Protein AF-A0A164UHR4-F1 (afdb_monomer)

Solvent-accessible surface area (backbone atoms only — not comparable to full-atom values): 4230 Å² total; per-residue (Å²): 136,86,90,68,83,89,74,88,86,79,86,85,88,56,77,78,64,68,73,48,46,76,30,95,78,49,41,34,46,81,48,73,62,86,97,40,82,44,81,40,73,80,58,93,79,59,91,88,60,85,64,23,32,59,84,67,93,76,135

InterPro domains:
  IPR001214 SET domain [PF00856] (18-56)
  IPR046341 SET domain superfamily [G3DSA:2.170.270.10] (1-55)
  IPR046341 SET domain superfamily [SSF82199] (7-58)
  IPR052097 SET and MYND domain-containing protein [PTHR46165] (4-58)

Radius of gyration: 12.59 Å; Cα contacts (8 Å, |Δi|>4): 61; chains: 1; bounding box: 36×23×28 Å

Nearest PDB structures (foldseek):
  1mvf-assembly2_D  TM=4.261E-01  e=1.632E+00  Escherichia coli
  2k1n-assembly1_C  TM=3.052E-01  e=3.164E+00  Bacillus subtilis
  1yfb-assembly1_A  TM=3.246E-01  e=7.989E+00  Bacillus subtilis

Sequence (59 aa):
MRTAEDERIAFAIYPSAYLINCSCDQTVDNSFQGNKLIVRAICDILQGNQVFNCYGPHW

pLDDT: mean 89.34, std 14.63, range [37.31, 97.88]

Structure (mmCIF, N/CA/C/O backbone):
data_AF-A0A164UHR4-F1
#
_entry.id   AF-A0A164UHR4-F1
#
loop_
_atom_site.group_PDB
_atom_site.id
_atom_site.type_symbol
_atom_site.label_atom_id
_atom_site.label_alt_id
_atom_site.label_comp_id
_atom_site.label_asym_id
_atom_site.label_entity_id
_atom_site.label_seq_id
_atom_site.pdbx_PDB_ins_code
_atom_site.Cartn_x
_atom_site.Cartn_y
_atom_site.Cartn_z
_atom_site.occupancy
_atom_site.B_iso_or_equiv
_atom_site.auth_seq_id
_atom_site.auth_comp_id
_atom_site.auth_asym_id
_atom_site.auth_atom_id
_atom_site.pdbx_PDB_model_num
ATOM 1 N N . MET A 1 1 ? 18.039 6.658 10.204 1.00 37.31 1 MET A N 1
ATOM 2 C CA . MET A 1 1 ? 18.698 7.248 9.023 1.00 37.31 1 MET A CA 1
ATOM 3 C C . MET A 1 1 ? 18.611 6.226 7.894 1.00 37.31 1 MET A C 1
ATOM 5 O O . MET A 1 1 ? 19.331 5.238 7.944 1.00 37.31 1 MET A O 1
ATOM 9 N N . ARG A 1 2 ? 17.644 6.358 6.973 1.00 44.47 2 ARG A N 1
ATOM 10 C CA . ARG A 1 2 ? 17.633 5.593 5.714 1.00 44.47 2 ARG A CA 1
ATOM 11 C C . ARG A 1 2 ? 18.296 6.496 4.676 1.00 44.47 2 ARG A C 1
ATOM 13 O O . ARG A 1 2 ? 17.761 7.550 4.375 1.00 44.47 2 ARG A O 1
ATOM 20 N N . THR A 1 3 ? 19.492 6.133 4.234 1.00 48.25 3 THR A N 1
ATOM 21 C CA . THR A 1 3 ? 20.279 6.850 3.217 1.00 48.25 3 THR A CA 1
ATOM 22 C C . THR A 1 3 ? 20.356 5.992 1.962 1.00 48.25 3 THR A C 1
ATOM 24 O O . THR A 1 3 ? 21.409 5.460 1.623 1.00 48.25 3 THR A O 1
ATOM 27 N N . ALA A 1 4 ? 19.210 5.797 1.325 1.00 60.00 4 ALA A N 1
ATOM 28 C CA . ALA A 1 4 ? 19.114 5.306 -0.039 1.00 60.00 4 ALA A CA 1
ATOM 29 C C . ALA A 1 4 ? 18.012 6.139 -0.690 1.00 60.00 4 ALA A C 1
ATOM 31 O O . ALA A 1 4 ? 16.903 6.185 -0.161 1.00 60.00 4 ALA A O 1
ATOM 32 N N . GLU A 1 5 ? 18.342 6.861 -1.757 1.00 64.75 5 GLU A N 1
ATOM 33 C CA . GLU A 1 5 ? 17.330 7.481 -2.609 1.00 64.75 5 GLU A CA 1
ATOM 34 C C . GLU A 1 5 ? 16.431 6.368 -3.166 1.00 64.75 5 GLU A C 1
ATOM 36 O O . GLU A 1 5 ? 16.929 5.351 -3.655 1.00 64.75 5 GLU A O 1
ATOM 41 N N . ASP A 1 6 ? 15.113 6.531 -3.039 1.00 74.56 6 ASP A N 1
ATOM 42 C CA . ASP A 1 6 ? 14.130 5.603 -3.600 1.00 74.56 6 ASP A CA 1
ATOM 43 C C . ASP A 1 6 ? 14.182 5.711 -5.136 1.00 74.56 6 ASP A C 1
ATOM 45 O O . ASP A 1 6 ? 13.583 6.596 -5.751 1.00 74.56 6 ASP A O 1
ATOM 49 N N . GLU A 1 7 ? 14.969 4.840 -5.770 1.00 86.00 7 GLU A N 1
ATOM 50 C CA . GLU A 1 7 ? 15.104 4.793 -7.224 1.00 86.00 7 GLU A CA 1
ATOM 51 C C . GLU A 1 7 ? 13.947 3.998 -7.844 1.00 86.00 7 GLU A C 1
ATOM 53 O O . GLU A 1 7 ? 13.707 2.823 -7.547 1.00 86.00 7 GLU A O 1
ATOM 58 N N . ARG A 1 8 ? 13.222 4.631 -8.769 1.00 87.69 8 ARG A N 1
ATOM 59 C CA . ARG A 1 8 ? 12.143 3.971 -9.506 1.00 87.69 8 ARG A CA 1
ATOM 60 C C . ARG A 1 8 ? 12.711 3.016 -10.562 1.00 87.69 8 ARG A C 1
ATOM 62 O O . ARG A 1 8 ? 13.044 3.444 -11.662 1.00 87.69 8 ARG A O 1
ATOM 69 N N . ILE A 1 9 ? 12.713 1.716 -10.273 1.00 93.44 9 ILE A N 1
ATOM 70 C CA . ILE A 1 9 ? 13.238 0.683 -11.191 1.00 93.44 9 ILE A CA 1
ATOM 71 C C . ILE A 1 9 ? 12.188 0.035 -12.115 1.00 93.44 9 ILE A C 1
ATOM 73 O O . ILE A 1 9 ? 12.546 -0.581 -13.116 1.00 93.44 9 ILE A O 1
ATOM 77 N N . ALA A 1 10 ? 10.894 0.116 -11.780 1.00 93.94 10 ALA A N 1
ATOM 78 C CA . ALA A 1 10 ? 9.829 -0.586 -12.504 1.00 93.94 10 ALA A CA 1
ATOM 79 C C . ALA A 1 10 ? 8.429 0.014 -12.267 1.00 93.94 10 ALA A C 1
ATOM 81 O O . ALA A 1 10 ? 8.223 0.868 -11.402 1.00 93.94 10 ALA A O 1
ATOM 82 N N . PHE A 1 11 ? 7.452 -0.486 -13.032 1.00 93.81 11 PHE A N 1
ATOM 83 C CA . PHE A 1 11 ? 6.020 -0.234 -12.858 1.00 93.81 11 PHE A CA 1
ATOM 84 C C . PHE A 1 11 ? 5.284 -1.558 -12.633 1.00 93.81 11 PHE A C 1
ATOM 86 O O . PHE A 1 11 ? 5.635 -2.577 -13.224 1.00 93.81 11 PHE A O 1
ATOM 93 N N . ALA A 1 12 ? 4.243 -1.534 -11.804 1.00 94.69 12 ALA A N 1
ATOM 94 C CA . ALA A 1 12 ? 3.396 -2.688 -11.529 1.00 94.69 12 ALA A CA 1
ATOM 95 C C . ALA A 1 12 ? 1.951 -2.240 -11.281 1.00 94.69 12 ALA A C 1
ATOM 97 O O . ALA A 1 12 ? 1.703 -1.102 -10.884 1.00 94.69 12 ALA A O 1
ATOM 98 N N . ILE A 1 13 ? 1.003 -3.148 -11.511 1.00 96.69 13 ILE A N 1
ATOM 99 C CA . ILE A 1 13 ? -0.423 -2.924 -11.265 1.00 96.69 13 ILE A CA 1
ATOM 100 C C . ILE A 1 13 ? -0.842 -3.803 -10.087 1.00 96.69 13 ILE A C 1
ATOM 102 O O . ILE A 1 13 ? -0.741 -5.026 -10.159 1.00 96.69 13 ILE A O 1
ATOM 106 N N . TYR A 1 14 ? -1.347 -3.175 -9.025 1.00 96.56 14 TYR A N 1
ATOM 107 C CA . TYR A 1 14 ? -1.897 -3.846 -7.845 1.00 96.56 14 TYR A CA 1
ATOM 108 C C . TYR A 1 14 ? -3.371 -3.443 -7.686 1.00 96.56 14 TYR A C 1
ATOM 110 O O . TYR A 1 14 ? -3.653 -2.440 -7.029 1.00 96.56 14 TYR A O 1
ATOM 118 N N . PRO A 1 15 ? -4.330 -4.186 -8.277 1.00 97.19 15 PRO A N 1
ATOM 119 C CA . PRO A 1 15 ? -5.739 -3.782 -8.304 1.00 97.19 15 PRO A CA 1
ATOM 120 C C . PRO A 1 15 ? -6.331 -3.501 -6.918 1.00 97.19 15 PRO A C 1
ATOM 12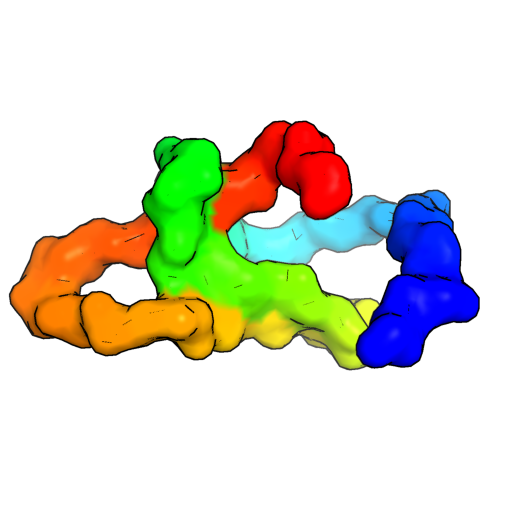2 O O . PRO A 1 15 ? -7.092 -2.555 -6.751 1.00 97.19 15 PRO A O 1
ATOM 125 N N . SER A 1 16 ? -5.930 -4.267 -5.900 1.00 96.69 16 SER A N 1
ATOM 126 C CA . SER A 1 16 ? -6.385 -4.061 -4.520 1.00 96.69 16 SER A CA 1
ATOM 127 C C . SER A 1 16 ? -5.903 -2.739 -3.917 1.00 96.69 16 SER A C 1
ATOM 129 O O . SER A 1 16 ? -6.629 -2.134 -3.137 1.00 96.69 16 SER A O 1
ATOM 131 N N . ALA A 1 17 ? -4.710 -2.264 -4.286 1.00 94.81 17 ALA A N 1
ATOM 132 C CA . ALA A 1 17 ? -4.179 -0.993 -3.792 1.00 94.81 17 ALA A CA 1
ATOM 133 C C . ALA A 1 17 ? -4.842 0.219 -4.460 1.00 94.81 17 ALA A C 1
ATOM 135 O O . ALA A 1 17 ? -4.865 1.296 -3.878 1.00 94.81 17 ALA A O 1
ATOM 136 N N . TYR A 1 18 ? -5.436 0.037 -5.644 1.00 92.25 18 TYR A N 1
ATOM 137 C CA . TYR A 1 18 ? -6.170 1.091 -6.348 1.00 92.25 18 TYR A CA 1
ATOM 138 C C . TYR A 1 18 ? -7.465 1.513 -5.631 1.00 92.25 18 TYR A C 1
ATOM 140 O O . TYR A 1 18 ? -8.008 2.576 -5.908 1.00 92.25 18 TYR A O 1
ATOM 148 N N . LEU A 1 19 ? -7.957 0.694 -4.695 1.00 96.12 19 LEU A N 1
ATOM 149 C CA . LEU A 1 19 ? -9.128 1.007 -3.869 1.00 96.12 19 LEU A CA 1
ATOM 150 C C . LEU A 1 19 ? -8.822 2.015 -2.749 1.00 96.12 19 LEU A C 1
ATOM 152 O O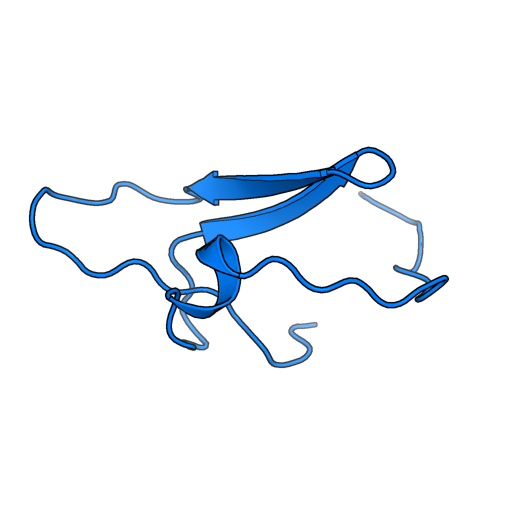 . LEU A 1 19 ? -9.744 2.532 -2.120 1.00 96.12 19 LEU A O 1
ATOM 156 N N . ILE A 1 20 ? -7.541 2.255 -2.464 1.00 97.06 20 ILE A N 1
ATOM 157 C CA . ILE A 1 20 ? -7.095 3.164 -1.410 1.00 97.06 20 ILE A CA 1
ATOM 158 C C . ILE A 1 20 ? -7.156 4.585 -1.972 1.00 97.06 20 ILE A C 1
ATOM 160 O O . ILE A 1 20 ? -6.683 4.836 -3.073 1.00 97.06 20 ILE A O 1
ATOM 164 N N . ASN A 1 21 ? -7.753 5.526 -1.245 1.00 97.12 21 ASN A N 1
ATOM 165 C CA . ASN A 1 21 ? -7.812 6.916 -1.698 1.00 97.12 21 ASN A CA 1
ATOM 166 C C . ASN A 1 21 ? -6.564 7.701 -1.276 1.00 97.12 21 ASN A C 1
ATOM 168 O O . ASN A 1 21 ? -5.809 7.283 -0.396 1.00 97.12 21 ASN A O 1
ATOM 172 N N . CYS A 1 22 ? -6.361 8.859 -1.905 1.00 94.75 22 CYS A N 1
ATOM 173 C CA . CYS A 1 22 ? -5.245 9.747 -1.600 1.00 94.75 22 CYS A CA 1
ATOM 174 C C . CYS A 1 22 ? -5.572 10.706 -0.446 1.00 94.75 22 CYS A C 1
ATOM 176 O O . CYS A 1 22 ? -6.629 11.336 -0.451 1.00 94.75 22 CYS A O 1
ATOM 178 N N . SER A 1 23 ? -4.628 10.878 0.480 1.00 95.56 23 SER A N 1
ATOM 179 C CA . SER A 1 23 ? -4.579 11.970 1.463 1.00 95.56 23 SER A CA 1
ATOM 180 C C . SER A 1 23 ? -3.118 12.349 1.722 1.00 95.56 23 SER A C 1
ATOM 182 O O . SER A 1 23 ? -2.260 11.469 1.743 1.00 95.56 23 SER A O 1
ATOM 184 N N . CYS A 1 24 ? -2.828 13.636 1.941 1.00 92.31 24 CYS A N 1
ATOM 185 C CA . CYS A 1 24 ? -1.497 14.074 2.391 1.00 92.31 24 CYS A CA 1
ATOM 186 C C . CYS A 1 24 ? -1.224 13.687 3.856 1.00 92.31 24 CYS A C 1
ATOM 188 O O . CYS A 1 24 ? -0.070 13.593 4.261 1.00 92.31 24 CYS A O 1
ATOM 190 N N . ASP A 1 25 ? -2.283 13.452 4.636 1.00 93.50 25 ASP A N 1
ATOM 191 C CA . ASP A 1 25 ? -2.228 12.834 5.961 1.00 93.50 25 ASP A CA 1
ATOM 192 C C . ASP A 1 25 ? -2.643 11.362 5.812 1.00 93.50 25 ASP A C 1
ATOM 194 O O . ASP A 1 25 ? -3.833 11.031 5.786 1.00 93.50 25 ASP A O 1
ATOM 198 N N . GLN A 1 26 ? -1.662 10.500 5.531 1.00 95.56 26 GLN A N 1
ATOM 199 C CA . GLN A 1 26 ? -1.887 9.097 5.175 1.00 95.56 26 GLN A CA 1
ATOM 200 C C . GLN A 1 26 ? -2.062 8.213 6.417 1.00 95.56 26 GLN A C 1
ATOM 202 O O . GLN A 1 26 ? -1.424 8.423 7.444 1.00 95.56 26 GLN A O 1
ATOM 207 N N . THR A 1 27 ? -2.872 7.160 6.308 1.00 97.88 27 THR A N 1
ATOM 208 C CA . THR A 1 27 ? -3.046 6.165 7.384 1.00 97.88 27 THR A CA 1
ATOM 209 C C . THR A 1 27 ? -2.209 4.909 7.158 1.00 97.88 27 THR A C 1
ATOM 211 O O . THR A 1 27 ? -1.959 4.143 8.090 1.00 97.88 27 THR A O 1
ATOM 214 N N . VAL A 1 28 ? -1.805 4.664 5.908 1.00 97.12 28 VAL A N 1
ATOM 215 C CA . VAL A 1 28 ? -0.933 3.554 5.519 1.00 97.12 28 VAL A CA 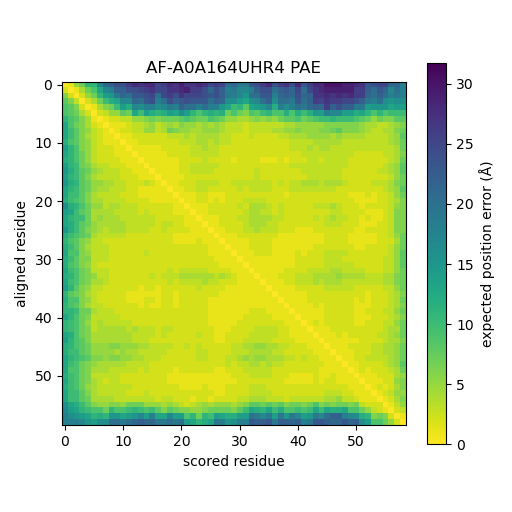1
ATOM 216 C C . VAL A 1 28 ? 0.293 4.053 4.767 1.00 97.12 28 VAL A C 1
ATOM 218 O O . VAL A 1 28 ? 0.240 5.085 4.108 1.00 97.12 28 VAL A O 1
ATOM 221 N N . ASP A 1 29 ? 1.370 3.281 4.860 1.00 94.88 29 ASP A N 1
ATOM 222 C CA . ASP A 1 29 ? 2.597 3.431 4.087 1.00 94.88 29 ASP A CA 1
ATOM 223 C C . ASP A 1 29 ? 2.816 2.201 3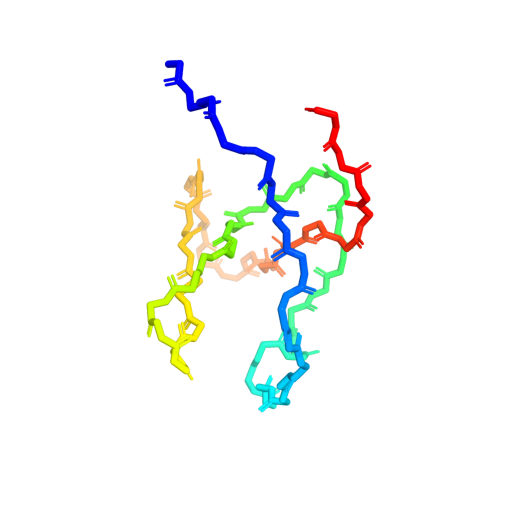.196 1.00 94.88 29 ASP A C 1
ATOM 225 O O . ASP A 1 29 ? 2.517 1.061 3.586 1.00 94.88 29 ASP A O 1
ATOM 229 N N . ASN A 1 30 ? 3.343 2.444 1.998 1.00 93.88 30 ASN A N 1
ATOM 230 C CA . ASN A 1 30 ? 3.584 1.431 0.983 1.00 93.88 30 ASN A CA 1
ATOM 231 C C . ASN A 1 30 ? 5.077 1.121 0.877 1.00 93.88 30 ASN A C 1
ATOM 233 O O . ASN A 1 30 ? 5.901 2.004 0.673 1.00 93.88 30 ASN A O 1
ATOM 237 N N . SER A 1 31 ? 5.422 -0.162 0.917 1.00 93.12 31 SER A N 1
ATOM 238 C CA . SER A 1 31 ? 6.787 -0.639 0.673 1.00 93.12 31 SER A CA 1
ATOM 239 C C . SER A 1 31 ? 6.782 -1.845 -0.254 1.00 93.12 31 SER A C 1
ATOM 241 O O . SER A 1 31 ? 5.763 -2.519 -0.412 1.00 93.12 31 SER A O 1
ATOM 243 N N . PHE A 1 32 ? 7.923 -2.138 -0.869 1.00 93.75 32 PHE A N 1
ATOM 244 C CA . PHE A 1 32 ? 8.046 -3.234 -1.824 1.00 93.75 32 PHE A CA 1
ATOM 245 C C . PHE A 1 32 ? 8.981 -4.327 -1.303 1.00 93.75 32 PHE A C 1
ATOM 247 O O . PHE A 1 32 ? 10.062 -4.054 -0.786 1.00 93.75 32 PHE A O 1
ATOM 254 N N . GLN A 1 33 ? 8.568 -5.585 -1.464 1.00 94.19 33 GLN A N 1
ATOM 255 C CA . GLN A 1 33 ? 9.424 -6.7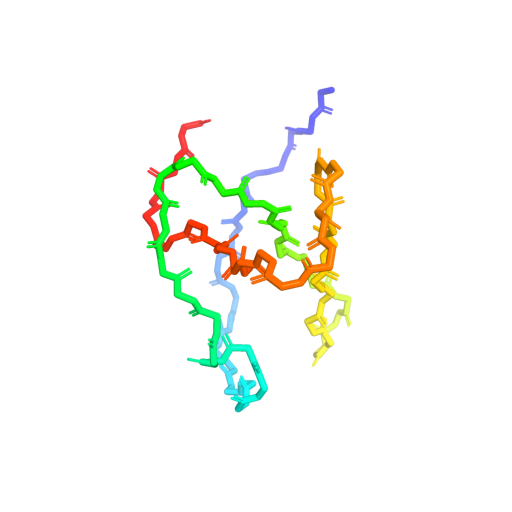63 -1.303 1.00 94.19 33 GLN A CA 1
ATOM 256 C C . GLN A 1 33 ? 9.412 -7.554 -2.612 1.00 94.19 33 GLN A C 1
ATOM 258 O O . GLN A 1 33 ? 8.528 -8.380 -2.853 1.00 94.19 33 GLN A O 1
ATOM 263 N N . GLY A 1 34 ? 10.369 -7.254 -3.494 1.00 92.94 34 GLY A N 1
ATOM 264 C CA . GLY A 1 34 ? 10.350 -7.744 -4.872 1.00 92.94 34 GLY A CA 1
ATOM 265 C C . GLY A 1 34 ? 9.108 -7.239 -5.613 1.00 92.94 34 GLY A C 1
ATOM 266 O O . GLY A 1 34 ? 8.875 -6.038 -5.689 1.00 92.94 34 GLY A O 1
ATOM 267 N N . ASN A 1 35 ? 8.284 -8.158 -6.120 1.00 94.75 35 ASN A N 1
ATOM 268 C CA . ASN A 1 35 ? 7.023 -7.858 -6.812 1.00 94.75 35 ASN A CA 1
ATOM 269 C C . ASN A 1 35 ? 5.794 -7.812 -5.882 1.00 94.75 35 ASN A C 1
ATOM 271 O O . ASN A 1 35 ? 4.661 -7.897 -6.358 1.00 94.75 35 ASN A O 1
ATOM 275 N N . LYS A 1 36 ? 5.998 -7.747 -4.562 1.00 96.50 36 LYS A N 1
ATOM 276 C CA . LYS A 1 36 ? 4.919 -7.652 -3.575 1.00 96.50 36 LYS A CA 1
ATOM 277 C C . LYS A 1 36 ? 4.848 -6.240 -3.016 1.00 96.50 36 LYS A C 1
ATOM 279 O O . LYS A 1 36 ? 5.826 -5.753 -2.452 1.00 96.50 36 LYS A O 1
ATOM 284 N N . LEU A 1 37 ? 3.670 -5.633 -3.118 1.00 96.69 37 LEU A N 1
ATOM 2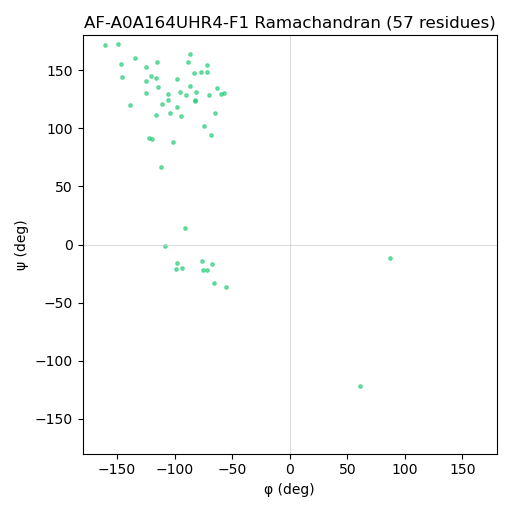85 C CA . LEU A 1 37 ? 3.327 -4.411 -2.404 1.00 96.69 37 LEU A CA 1
ATOM 286 C C . LEU A 1 37 ? 2.894 -4.756 -0.974 1.00 96.69 37 LEU A C 1
ATOM 288 O O . LEU A 1 37 ? 1.968 -5.541 -0.768 1.00 96.69 37 LEU A O 1
ATOM 292 N N . ILE A 1 38 ? 3.566 -4.160 0.003 1.00 97.19 38 ILE A N 1
ATOM 293 C CA . ILE A 1 38 ? 3.248 -4.249 1.424 1.00 97.19 38 ILE A CA 1
ATOM 294 C C . ILE A 1 38 ? 2.586 -2.938 1.838 1.00 97.19 38 ILE A C 1
ATOM 296 O O . ILE A 1 38 ? 3.243 -1.899 1.860 1.00 97.19 38 ILE A O 1
ATOM 300 N N . VAL A 1 39 ? 1.302 -3.010 2.188 1.00 96.88 39 VAL A N 1
ATOM 301 C CA . VAL A 1 39 ? 0.523 -1.893 2.739 1.00 96.88 39 VAL A CA 1
ATOM 302 C C . VAL A 1 39 ? 0.500 -2.035 4.258 1.00 96.88 39 VAL A C 1
ATOM 304 O O . VAL A 1 39 ? 0.020 -3.048 4.774 1.00 96.88 39 VAL A O 1
ATOM 307 N N . ARG A 1 40 ? 1.040 -1.055 4.985 1.00 97.31 40 ARG A N 1
ATOM 308 C CA . ARG A 1 40 ? 1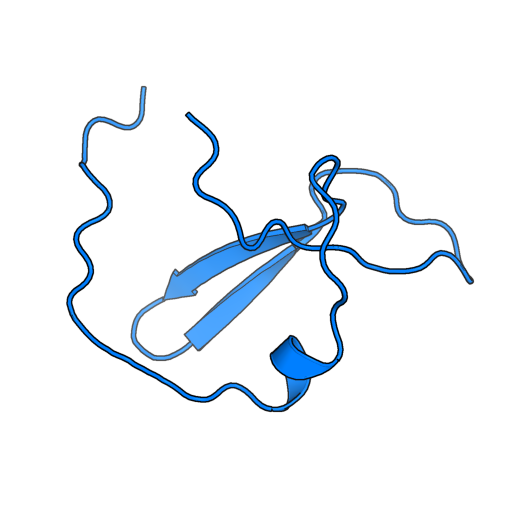.171 -1.106 6.449 1.00 97.31 40 ARG A CA 1
ATOM 309 C C . ARG A 1 40 ? 0.510 0.106 7.089 1.00 97.31 40 ARG A C 1
ATOM 311 O O . ARG A 1 40 ? 0.820 1.223 6.710 1.00 97.31 40 ARG A O 1
ATOM 318 N N . ALA A 1 41 ? -0.337 -0.107 8.095 1.00 97.62 41 ALA A N 1
ATOM 319 C CA . ALA A 1 41 ? -0.858 0.988 8.912 1.00 97.62 41 ALA A CA 1
ATOM 320 C C . ALA A 1 41 ? 0.277 1.688 9.678 1.00 97.62 41 ALA A C 1
ATOM 322 O O . ALA A 1 41 ? 1.130 1.019 10.266 1.00 97.62 41 ALA A O 1
ATOM 323 N N . ILE A 1 42 ? 0.279 3.021 9.665 1.00 97.06 42 ILE A N 1
ATOM 324 C CA . ILE A 1 42 ? 1.246 3.853 10.406 1.00 97.06 42 ILE A CA 1
ATOM 325 C C . ILE A 1 42 ? 0.618 4.562 11.612 1.00 97.06 42 ILE A C 1
ATOM 327 O O . ILE A 1 42 ? 1.309 5.251 12.358 1.00 97.06 42 ILE A O 1
ATOM 331 N N . CYS A 1 43 ? -0.683 4.367 11.812 1.00 96.25 43 CYS A N 1
ATOM 332 C CA . CYS A 1 43 ? -1.469 4.855 12.935 1.00 96.25 43 CYS A CA 1
ATOM 333 C C . CYS A 1 43 ? -2.618 3.877 13.234 1.00 96.25 43 CYS A C 1
ATOM 335 O O . CYS A 1 43 ? -2.855 2.930 12.475 1.00 96.25 43 CYS A O 1
ATOM 337 N N . ASP A 1 44 ? -3.334 4.102 14.336 1.00 97.69 44 ASP A N 1
ATOM 338 C CA . ASP A 1 44 ? -4.538 3.337 14.660 1.00 97.69 44 ASP A CA 1
ATOM 339 C C . ASP A 1 44 ? -5.682 3.693 13.698 1.00 97.69 44 ASP A C 1
ATOM 341 O O . ASP A 1 44 ? -6.029 4.862 13.521 1.00 97.69 44 ASP A O 1
ATOM 345 N N . ILE A 1 45 ? -6.304 2.675 13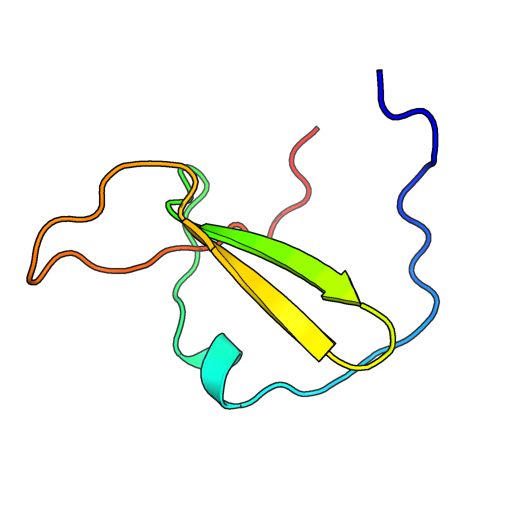.097 1.00 97.25 45 ILE A N 1
ATOM 346 C CA . ILE A 1 45 ? -7.439 2.828 12.179 1.00 97.25 45 ILE A CA 1
ATOM 347 C C . ILE A 1 45 ? -8.655 2.152 12.810 1.00 97.25 45 ILE A C 1
ATOM 349 O O . ILE A 1 45 ? -8.705 0.929 12.947 1.00 97.25 45 ILE A O 1
ATOM 353 N N . LEU A 1 46 ? -9.640 2.954 13.212 1.00 97.44 46 LEU A N 1
ATOM 354 C CA . LEU A 1 46 ? -10.877 2.451 13.806 1.00 97.44 46 LEU A CA 1
ATOM 355 C C . LEU A 1 46 ? -11.764 1.769 12.758 1.00 97.44 46 LEU A C 1
ATOM 357 O O . LEU A 1 46 ? -11.723 2.089 11.569 1.00 97.44 46 LEU A O 1
ATOM 361 N N . GLN A 1 47 ? -12.611 0.842 13.206 1.00 97.56 47 GLN A N 1
ATOM 362 C CA . GLN A 1 47 ? -13.582 0.186 12.335 1.00 97.56 47 GLN A CA 1
ATOM 363 C C . GLN A 1 47 ? -14.488 1.220 11.651 1.00 97.56 47 GLN A C 1
ATOM 365 O O . GLN A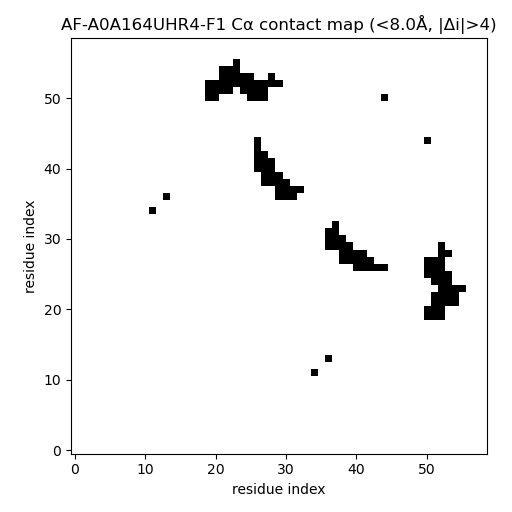 1 47 ? -15.068 2.081 12.307 1.00 97.56 47 GLN A O 1
ATOM 370 N N . GLY A 1 48 ? -14.630 1.103 10.329 1.00 97.31 48 GLY A N 1
ATOM 371 C CA . GLY A 1 48 ? -15.435 2.020 9.518 1.00 97.31 48 GLY A CA 1
ATOM 372 C C . GLY A 1 48 ? -14.681 3.260 9.031 1.00 97.31 48 GLY A C 1
ATOM 373 O O . GLY A 1 48 ? -15.177 3.928 8.125 1.00 97.31 48 GLY A O 1
ATOM 374 N N . ASN A 1 49 ? -13.480 3.540 9.551 1.00 96.81 49 ASN A N 1
ATOM 375 C CA . ASN A 1 49 ? -12.642 4.602 9.007 1.00 96.81 49 ASN A CA 1
ATOM 376 C C . ASN A 1 49 ? -12.061 4.197 7.650 1.00 96.81 49 ASN A C 1
ATOM 378 O O . ASN A 1 49 ? -11.771 3.030 7.379 1.00 96.81 49 ASN A O 1
ATOM 382 N N . GLN A 1 50 ? -11.871 5.199 6.800 1.00 96.56 50 GLN A N 1
ATOM 383 C CA . GLN A 1 50 ? -11.254 5.022 5.498 1.00 96.56 50 GLN A CA 1
ATOM 384 C C . GLN A 1 50 ? -9.734 4.885 5.618 1.00 96.56 50 GLN A C 1
ATOM 386 O O . GLN A 1 50 ? -9.103 5.481 6.487 1.00 96.56 50 GLN A O 1
ATOM 391 N N . VAL A 1 51 ? -9.159 4.105 4.705 1.00 97.75 51 VAL A N 1
ATOM 392 C CA . VAL A 1 51 ? -7.715 3.946 4.549 1.00 97.75 51 VAL A CA 1
ATOM 393 C C . VAL A 1 51 ? -7.221 4.909 3.471 1.00 97.75 51 VAL A C 1
ATOM 395 O O . VAL A 1 51 ? -7.777 4.938 2.369 1.00 97.75 51 VAL A O 1
ATOM 398 N N . PHE A 1 52 ? -6.163 5.657 3.781 1.00 97.56 52 PHE A N 1
ATOM 399 C CA . PHE A 1 52 ? -5.530 6.613 2.878 1.00 97.56 52 PHE A CA 1
ATOM 400 C C . PHE A 1 52 ? -4.039 6.344 2.695 1.00 97.56 52 PHE A C 1
ATOM 402 O O . PHE A 1 52 ? -3.333 6.062 3.664 1.00 97.56 52 PHE A O 1
ATOM 409 N N . ASN A 1 53 ? -3.568 6.513 1.463 1.00 95.56 53 ASN A N 1
ATOM 410 C CA . ASN A 1 53 ? -2.152 6.541 1.099 1.00 95.56 53 ASN A CA 1
ATOM 411 C C . ASN A 1 53 ? -1.784 7.936 0.558 1.00 95.56 53 ASN A C 1
ATOM 413 O O . ASN A 1 53 ? -2.658 8.637 0.046 1.00 95.56 53 ASN A O 1
ATOM 417 N N . CYS A 1 54 ? -0.512 8.332 0.599 1.00 93.38 54 CYS A N 1
ATOM 418 C CA . CYS A 1 54 ? -0.049 9.528 -0.107 1.00 93.38 54 CYS A CA 1
ATOM 419 C C . CYS A 1 54 ? 0.402 9.173 -1.534 1.00 93.38 54 CYS A C 1
ATOM 421 O O . CYS A 1 54 ? 1.179 8.241 -1.744 1.00 93.38 54 CYS A O 1
ATOM 423 N N . TYR A 1 55 ? -0.112 9.888 -2.542 1.00 91.38 55 TYR A N 1
ATOM 424 C CA . TYR A 1 55 ? 0.287 9.705 -3.952 1.00 91.38 55 TYR A CA 1
ATOM 425 C C . TYR A 1 55 ? 1.330 10.724 -4.413 1.00 91.38 55 TYR A C 1
ATOM 427 O O . TYR A 1 55 ? 1.935 10.552 -5.471 1.00 91.38 55 TYR A O 1
ATOM 435 N N . GLY A 1 56 ? 1.504 11.800 -3.647 1.00 84.25 56 GLY A N 1
ATOM 436 C CA . GLY A 1 56 ? 2.468 12.847 -3.939 1.00 84.25 56 GLY A CA 1
ATOM 437 C C . GLY A 1 56 ? 3.839 12.543 -3.334 1.00 84.25 56 GLY A C 1
ATOM 438 O O . GLY A 1 56 ? 3.929 11.801 -2.356 1.00 84.25 56 GLY A O 1
ATOM 439 N N . PRO A 1 57 ? 4.911 13.138 -3.876 1.00 74.62 57 PRO A N 1
ATOM 440 C CA . PRO A 1 57 ? 6.200 13.138 -3.205 1.00 74.62 57 PRO A CA 1
ATOM 441 C C . PRO A 1 57 ? 6.072 13.941 -1.903 1.00 74.62 57 PRO A C 1
ATOM 443 O O . PRO A 1 57 ? 5.827 15.146 -1.932 1.00 74.62 57 PRO A O 1
ATOM 446 N N . HIS A 1 58 ? 6.202 13.268 -0.764 1.00 61.91 58 HIS A N 1
ATOM 447 C CA . HIS A 1 58 ? 6.480 13.914 0.516 1.00 61.91 58 HIS A CA 1
ATOM 448 C C . HIS A 1 58 ? 7.987 13.808 0.789 1.00 61.91 58 HIS A C 1
ATOM 450 O O . HIS A 1 58 ? 8.623 12.841 0.375 1.00 61.91 58 HIS A O 1
ATOM 456 N N . TRP A 1 59 ? 8.537 14.870 1.373 1.00 50.72 59 TRP A N 1
ATOM 457 C CA . TRP A 1 59 ? 9.966 15.172 1.510 1.00 50.72 59 TRP A CA 1
ATOM 458 C C . TRP A 1 59 ? 10.713 14.244 2.469 1.00 50.72 59 TRP A C 1
ATOM 460 O O . TRP A 1 59 ? 10.123 13.838 3.495 1.00 50.72 59 TRP A O 1
#

Secondary structure (DSSP, 8-state):
--------------TTGGGSEE-SS-SEEEEEETTEEEEEESS---TTPPPEE--S---

Organism: NCBI:txid35525

Foldseek 3Di:
DDPDDPDDPDDDDDPVCVVAAADPPFQWDWDDDDRDIDTGGPDDDDPPRGGHDHPDDDD

Mean predicted aligned error: 5.11 Å